Protein AF-A0A1H3K681-F1 (afdb_monomer_lite)

Foldseek 3Di:
DDPQFPDWDWDADPNDIDIDGFRQVDKWKKKAFQAPVLQVCVVVVVQPPDPPPPCVVGIDMDMDGPVVVVVCCVQAPVVLCVPVVWDLDPPDKTKQADPSLVVSLVRLVVSLVPDPPPSSNVVSVSVSVSSVSCVVRRHIIMTGD

pLDDT: mean 85.85, std 14.77, range [38.88, 98.56]

Organism: NCBI:txid1122142

Secondary structure (DSSP, 8-state):
------EEEEEEETTEEEEEEE-TT-EEEEEEESSHHHHHHHHTTGGGS-S---TTTTEEEEEEEHHHHHHHIIIIIHHHHHHHT----TTS-EEEETHHHHHHHHHHHHHHHT---HHHHHHHHHHHHHHHHHHHHT-EEEEE-

Radius of gyration: 16.34 Å; chains: 1; bounding box: 44×41×36 Å

Structure (mmCIF, N/CA/C/O backbone):
data_AF-A0A1H3K681-F1
#
_entry.id   AF-A0A1H3K681-F1
#
loop_
_atom_site.group_PDB
_atom_site.id
_atom_site.type_symbol
_atom_site.label_atom_id
_atom_site.label_alt_id
_atom_site.label_comp_id
_atom_site.label_asym_id
_atom_site.label_entity_id
_atom_site.label_seq_id
_atom_site.pdbx_PDB_ins_code
_atom_site.Cartn_x
_atom_site.Cartn_y
_atom_site.Cartn_z
_atom_site.occupancy
_atom_site.B_iso_or_equiv
_atom_site.auth_seq_id
_atom_site.auth_comp_id
_atom_site.auth_asym_id
_atom_site.auth_atom_id
_atom_site.pdbx_PDB_model_num
ATOM 1 N N . MET A 1 1 ? -17.227 -30.744 5.832 1.00 38.88 1 MET A N 1
ATOM 2 C CA . MET A 1 1 ? -17.831 -29.402 5.739 1.00 38.88 1 MET A CA 1
ATOM 3 C C . MET A 1 1 ? -17.885 -28.853 7.149 1.00 38.88 1 MET A C 1
ATOM 5 O O . MET A 1 1 ? -18.835 -29.135 7.861 1.00 38.88 1 MET A O 1
ATOM 9 N N . GLY A 1 2 ? -16.791 -28.245 7.599 1.00 40.75 2 GLY A N 1
ATOM 10 C CA . GLY A 1 2 ? -16.761 -27.461 8.832 1.00 40.75 2 GLY A CA 1
ATOM 11 C C . GLY A 1 2 ? -16.651 -26.007 8.406 1.00 40.75 2 GLY A C 1
ATOM 12 O O . GLY A 1 2 ? -15.909 -25.734 7.467 1.00 40.75 2 GLY A O 1
ATOM 13 N N . ASP A 1 3 ? -17.439 -25.128 9.009 1.00 45.88 3 ASP A N 1
ATOM 14 C CA . ASP A 1 3 ? -17.478 -23.709 8.664 1.00 45.88 3 ASP A CA 1
ATOM 15 C C . ASP A 1 3 ? -16.103 -23.068 8.930 1.00 45.88 3 ASP A C 1
ATOM 17 O O . ASP A 1 3 ? -15.699 -22.879 10.078 1.00 45.88 3 ASP A O 1
ATOM 21 N N . PHE A 1 4 ? -15.366 -22.791 7.850 1.00 48.41 4 PHE A N 1
ATOM 22 C CA . PHE A 1 4 ? -14.015 -22.220 7.828 1.00 48.41 4 PHE A CA 1
ATOM 23 C C . PHE A 1 4 ? -14.083 -20.684 7.887 1.00 48.41 4 PHE A C 1
ATOM 25 O O . PHE A 1 4 ? -13.715 -19.989 6.953 1.00 48.41 4 PHE A O 1
ATOM 32 N N . PHE A 1 5 ? -14.591 -20.134 8.989 1.00 50.62 5 PHE A N 1
ATOM 33 C CA . PHE A 1 5 ? -14.500 -18.695 9.256 1.00 50.62 5 PHE A CA 1
ATOM 34 C C . PHE A 1 5 ? -13.722 -18.490 10.552 1.00 50.62 5 PHE A C 1
ATOM 36 O O . PHE A 1 5 ? -14.222 -18.771 11.642 1.00 50.62 5 PHE A O 1
ATOM 43 N N . GLN A 1 6 ? -12.468 -18.052 10.428 1.00 58.72 6 GLN A N 1
ATOM 44 C CA . GLN A 1 6 ? -11.538 -17.922 11.558 1.00 58.72 6 GLN A CA 1
ATOM 45 C C . GLN A 1 6 ? -11.530 -16.507 12.175 1.00 58.72 6 GLN A C 1
ATOM 47 O O . GLN A 1 6 ? -10.909 -16.299 13.217 1.00 58.72 6 GLN A O 1
ATOM 52 N N . GLY A 1 7 ? -12.260 -15.547 11.594 1.00 60.25 7 GLY A N 1
ATOM 53 C CA . GLY A 1 7 ? -12.406 -14.185 12.113 1.00 60.25 7 GLY A CA 1
ATOM 54 C C . GLY A 1 7 ? -13.832 -13.651 11.977 1.00 60.25 7 GLY A C 1
ATOM 55 O O . GLY A 1 7 ? -14.580 -14.055 11.084 1.00 60.25 7 GLY A O 1
ATOM 56 N N . LYS A 1 8 ? -14.223 -12.736 12.872 1.00 67.75 8 LYS A N 1
ATOM 57 C CA . LYS A 1 8 ? -15.485 -11.992 12.771 1.00 67.75 8 LYS A CA 1
ATOM 58 C C . LYS A 1 8 ? -15.270 -10.511 13.061 1.00 67.75 8 LYS A C 1
ATOM 60 O O . LYS A 1 8 ? -14.638 -10.173 14.059 1.00 67.75 8 LYS A O 1
ATOM 65 N N . ASP A 1 9 ? -15.846 -9.658 12.223 1.00 68.56 9 ASP A N 1
ATOM 66 C CA . ASP A 1 9 ? -16.002 -8.229 12.493 1.00 68.56 9 ASP A CA 1
ATOM 67 C C . ASP A 1 9 ? -17.472 -7.934 12.808 1.00 68.56 9 ASP A C 1
ATOM 69 O O . ASP A 1 9 ? -18.389 -8.489 12.193 1.00 68.56 9 ASP A O 1
ATOM 73 N N . GLU A 1 10 ? -17.710 -7.090 13.805 1.00 76.88 10 GLU A N 1
ATOM 74 C CA . GLU A 1 10 ? -19.054 -6.761 14.264 1.00 76.88 10 GLU A CA 1
ATOM 75 C C . GLU A 1 10 ? -19.273 -5.255 14.269 1.00 76.88 10 GLU A C 1
ATOM 77 O O . GLU A 1 10 ? -18.568 -4.498 14.937 1.00 76.88 10 GLU A O 1
ATOM 82 N N . ARG A 1 11 ? -20.335 -4.822 13.590 1.00 70.06 11 ARG A N 1
ATOM 83 C CA . ARG A 1 11 ? -20.751 -3.421 13.560 1.00 70.06 11 ARG A CA 1
ATOM 84 C C . ARG A 1 11 ? -22.201 -3.288 13.992 1.00 70.06 11 ARG A C 1
ATOM 86 O O . ARG A 1 11 ? -23.056 -4.064 13.574 1.00 70.06 11 ARG A O 1
ATOM 93 N N . ILE A 1 12 ? -22.492 -2.278 14.806 1.00 76.06 12 ILE A N 1
ATOM 94 C CA . ILE A 1 12 ? -23.864 -1.916 15.173 1.00 76.06 12 ILE A CA 1
ATOM 95 C C . ILE A 1 12 ? -24.248 -0.656 14.398 1.00 76.06 12 ILE A C 1
ATOM 97 O O . ILE A 1 12 ? -23.577 0.368 14.514 1.00 76.06 12 ILE A O 1
ATOM 101 N N . VAL A 1 13 ? -25.321 -0.734 13.610 1.00 69.69 13 VAL A N 1
ATOM 102 C CA . VAL A 1 13 ? -25.907 0.402 12.880 1.00 69.69 13 VAL A CA 1
ATOM 103 C C . VAL A 1 13 ? -27.392 0.452 13.221 1.00 69.69 13 VAL A C 1
ATOM 105 O O . VAL A 1 13 ? -28.095 -0.539 13.039 1.00 69.69 13 VAL A O 1
ATOM 108 N N . ASP A 1 14 ? -27.848 1.571 13.788 1.00 78.62 14 ASP A N 1
ATOM 109 C CA . ASP A 1 14 ? -29.240 1.795 14.215 1.00 78.62 14 ASP A CA 1
ATOM 110 C C . ASP A 1 14 ? -29.821 0.666 15.088 1.00 78.62 14 ASP A C 1
ATOM 112 O O . ASP A 1 14 ? -30.960 0.231 14.931 1.00 78.62 14 ASP A O 1
ATOM 116 N N . GLY A 1 15 ? -29.004 0.142 16.008 1.00 75.88 15 GLY A N 1
ATOM 117 C CA . GLY A 1 15 ? -29.383 -0.955 16.907 1.00 75.88 15 GLY A CA 1
ATOM 118 C C . GLY A 1 15 ? -29.390 -2.346 16.261 1.00 75.88 15 GLY A C 1
ATOM 119 O O . GLY A 1 15 ? -29.583 -3.338 16.961 1.00 75.88 15 GLY A O 1
ATOM 120 N N . THR A 1 16 ? -29.121 -2.443 14.957 1.00 70.25 16 THR A N 1
ATOM 121 C CA . THR A 1 16 ? -28.965 -3.715 14.243 1.00 70.25 16 THR A CA 1
ATOM 122 C C . THR A 1 16 ? -27.502 -4.151 14.277 1.00 70.25 16 THR A C 1
ATOM 124 O O . THR A 1 16 ? -26.613 -3.382 13.910 1.00 70.25 16 THR A O 1
ATOM 127 N N . ARG A 1 17 ? -27.243 -5.386 14.728 1.00 78.31 17 ARG A N 1
ATOM 128 C CA . ARG A 1 17 ? -25.902 -5.992 14.743 1.00 78.31 17 ARG A CA 1
ATOM 129 C C . ARG A 1 17 ? -25.645 -6.678 13.406 1.00 78.31 17 ARG A C 1
ATOM 131 O O . ARG A 1 17 ? -26.354 -7.612 13.045 1.00 78.31 17 ARG A O 1
ATOM 138 N N . TYR A 1 18 ? -24.617 -6.223 12.711 1.00 71.81 18 TYR A N 1
ATOM 139 C CA . TYR A 1 18 ? -24.089 -6.839 11.506 1.00 71.81 18 TYR A CA 1
ATOM 140 C C . TYR A 1 18 ? -22.822 -7.597 11.880 1.00 71.81 18 TYR A C 1
ATOM 142 O O . TYR A 1 18 ? -21.937 -7.042 12.533 1.00 71.81 18 TYR A O 1
ATOM 150 N N . THR A 1 19 ? -22.748 -8.861 11.480 1.00 74.06 19 THR A N 1
ATOM 151 C CA . THR A 1 19 ? -21.560 -9.697 11.648 1.00 74.06 19 THR A CA 1
ATOM 152 C C . THR A 1 19 ? -21.039 -10.050 10.267 1.00 74.06 19 THR A C 1
ATOM 154 O O . THR A 1 19 ? -21.767 -10.640 9.469 1.00 74.06 19 THR A O 1
ATOM 157 N N . ARG A 1 20 ? -19.794 -9.668 9.987 1.00 70.62 20 ARG A N 1
ATOM 158 C CA . ARG A 1 20 ? -19.052 -10.104 8.806 1.00 70.62 20 ARG A CA 1
ATOM 159 C C . ARG A 1 20 ? -18.127 -11.238 9.227 1.00 70.62 20 ARG A C 1
ATOM 161 O O . ARG A 1 20 ? -17.398 -11.104 10.208 1.00 70.62 20 ARG A O 1
ATOM 168 N N . TYR A 1 21 ? -18.185 -12.343 8.499 1.00 73.88 21 TYR A N 1
ATOM 169 C CA . TYR A 1 21 ? -17.262 -13.459 8.662 1.00 73.88 21 TYR A CA 1
ATOM 170 C C . TYR A 1 21 ? -16.092 -13.269 7.700 1.00 73.88 21 TYR A C 1
ATOM 172 O O . TYR A 1 21 ? -16.329 -12.954 6.538 1.00 73.88 21 TYR A O 1
ATOM 180 N N . LEU A 1 22 ? -14.869 -13.412 8.208 1.00 73.56 22 LEU A N 1
ATOM 181 C CA . LEU A 1 22 ? -13.632 -13.176 7.461 1.00 73.56 22 LEU A CA 1
ATOM 182 C C . LEU A 1 22 ? -13.037 -14.508 7.003 1.00 73.56 22 LEU A C 1
ATOM 184 O O . LEU A 1 22 ? -12.958 -15.446 7.811 1.00 73.56 22 LEU A O 1
ATOM 188 N N . ASP A 1 23 ? -12.593 -14.575 5.749 1.00 74.31 23 ASP A N 1
ATOM 189 C CA . ASP A 1 23 ? -11.805 -15.696 5.242 1.00 74.31 23 ASP A CA 1
ATOM 190 C C . ASP A 1 23 ? -10.319 -15.457 5.550 1.00 74.31 23 ASP A C 1
ATOM 192 O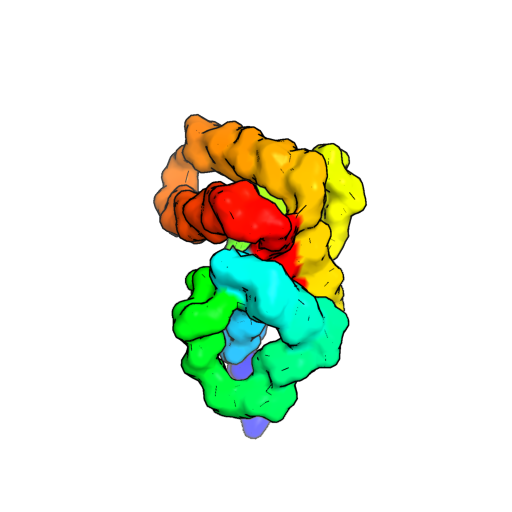 O . ASP A 1 23 ? -9.603 -14.748 4.844 1.00 74.31 23 ASP A O 1
ATOM 196 N N . LEU A 1 24 ? -9.843 -16.034 6.657 1.00 77.31 24 LEU A N 1
ATOM 197 C CA . LEU A 1 24 ? -8.432 -15.929 7.042 1.00 77.31 24 LEU A CA 1
ATOM 198 C C . LEU A 1 24 ? -7.546 -16.976 6.355 1.00 77.31 24 LEU A C 1
ATOM 200 O O . LEU A 1 24 ? -6.348 -17.000 6.616 1.00 77.31 24 LEU A O 1
ATOM 204 N N . ASP A 1 25 ? -8.089 -17.832 5.488 1.00 78.06 25 ASP A N 1
ATOM 205 C CA . ASP A 1 25 ? -7.261 -18.724 4.673 1.00 78.06 25 ASP A CA 1
ATOM 206 C C . ASP A 1 25 ? -6.795 -18.017 3.386 1.00 78.06 25 ASP A C 1
ATOM 208 O O . ASP A 1 25 ? -5.785 -18.412 2.792 1.00 78.06 25 ASP A O 1
ATOM 212 N N . LYS A 1 26 ? -7.472 -16.927 2.987 1.00 76.38 26 LYS A N 1
ATOM 213 C CA . LYS A 1 26 ? -7.066 -16.085 1.858 1.00 76.38 26 LYS A CA 1
ATOM 214 C C . LYS A 1 26 ? -5.898 -15.166 2.245 1.00 76.38 26 LYS A C 1
ATOM 216 O O . LYS A 1 26 ? -5.889 -14.527 3.302 1.00 76.38 26 LYS A O 1
ATOM 221 N N . TRP A 1 27 ? -4.894 -15.121 1.371 1.00 82.81 27 TRP A N 1
ATOM 222 C CA . TRP A 1 27 ? -3.738 -14.234 1.474 1.00 82.81 27 TRP A CA 1
ATOM 223 C C . TRP A 1 27 ? -3.800 -13.166 0.395 1.00 82.81 27 TRP A C 1
ATOM 225 O O . TRP A 1 27 ? -4.026 -13.464 -0.773 1.00 82.81 27 TRP A O 1
ATOM 235 N N . TYR A 1 28 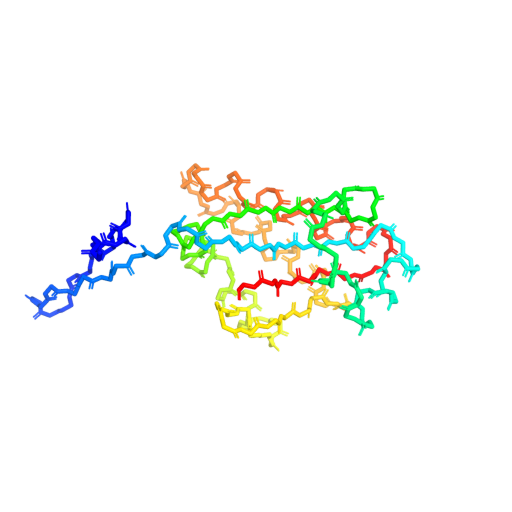? -3.519 -11.946 0.816 1.00 86.75 28 TYR A N 1
ATOM 236 C CA . TYR A 1 28 ? -3.439 -10.745 0.007 1.00 86.75 28 TYR A CA 1
ATOM 237 C C . TYR A 1 28 ? -1.991 -10.315 -0.131 1.00 86.75 28 TYR A C 1
ATOM 239 O O . TYR A 1 28 ? -1.216 -10.431 0.822 1.00 86.75 28 TYR A O 1
ATOM 247 N N . GLY A 1 29 ? -1.621 -9.855 -1.322 1.00 89.31 29 GLY A N 1
ATOM 248 C CA . GLY A 1 29 ? -0.256 -9.517 -1.688 1.00 89.31 29 GLY A CA 1
ATOM 249 C C . GLY A 1 29 ? -0.152 -8.104 -2.238 1.00 89.31 29 GLY A C 1
ATOM 250 O O . GLY A 1 29 ? -0.951 -7.674 -3.062 1.00 89.31 29 GLY A O 1
ATOM 251 N N . ILE A 1 30 ? 0.877 -7.386 -1.808 1.00 93.25 30 ILE A N 1
ATOM 252 C CA . ILE A 1 30 ? 1.327 -6.168 -2.480 1.00 93.25 30 ILE A CA 1
ATOM 253 C C . ILE A 1 30 ? 2.762 -6.409 -2.906 1.00 93.25 30 ILE A C 1
ATOM 255 O O . ILE A 1 30 ? 3.581 -6.829 -2.085 1.00 93.25 30 ILE A O 1
ATOM 259 N N . VAL A 1 31 ? 3.064 -6.153 -4.174 1.00 92.62 31 VAL A N 1
ATOM 260 C CA . VAL A 1 31 ? 4.364 -6.447 -4.781 1.00 92.62 31 VAL A CA 1
ATOM 261 C C . VAL A 1 31 ? 4.930 -5.225 -5.494 1.00 92.62 31 VAL A C 1
ATOM 263 O O . VAL A 1 31 ? 4.203 -4.368 -5.994 1.00 92.62 31 VAL A O 1
ATOM 266 N N . VAL A 1 32 ? 6.255 -5.153 -5.535 1.00 95.38 32 VAL A N 1
ATOM 267 C CA . VAL A 1 32 ? 7.021 -4.121 -6.229 1.00 95.38 32 VAL A CA 1
ATOM 268 C C . VAL A 1 32 ? 8.130 -4.799 -7.024 1.00 95.38 32 VAL A C 1
ATOM 270 O O . VAL A 1 32 ? 8.989 -5.450 -6.417 1.00 95.38 32 VAL A O 1
ATOM 273 N N . PRO A 1 33 ? 8.151 -4.650 -8.357 1.00 94.38 33 PRO A N 1
ATOM 274 C CA . PRO A 1 33 ? 9.232 -5.158 -9.187 1.00 94.38 33 PRO A CA 1
ATOM 275 C C . PRO A 1 33 ? 10.554 -4.482 -8.838 1.00 94.38 33 PRO A C 1
ATOM 277 O O . PRO A 1 33 ? 10.602 -3.258 -8.684 1.00 94.38 33 PRO A O 1
ATOM 280 N N . LYS A 1 34 ? 11.631 -5.266 -8.735 1.00 94.88 34 LYS A N 1
ATOM 281 C CA . LYS A 1 34 ? 12.966 -4.732 -8.423 1.00 94.88 34 LYS A CA 1
ATOM 282 C C . LYS A 1 34 ? 13.644 -4.022 -9.586 1.00 94.88 34 LYS A C 1
ATOM 284 O O . LYS A 1 34 ? 14.575 -3.253 -9.358 1.00 94.88 34 LYS A O 1
ATOM 289 N N . ASP A 1 35 ? 13.198 -4.285 -10.806 1.00 92.94 35 ASP A N 1
ATOM 290 C CA . ASP A 1 35 ? 13.711 -3.676 -12.023 1.00 92.94 35 ASP A CA 1
ATOM 291 C C . ASP A 1 35 ? 12.656 -3.687 -13.144 1.00 92.94 35 ASP A C 1
ATOM 293 O O . ASP A 1 35 ? 11.536 -4.178 -12.982 1.00 92.94 35 ASP A O 1
ATOM 297 N N . GLU A 1 36 ? 13.023 -3.112 -14.289 1.00 91.19 36 GLU A N 1
ATOM 298 C CA . GLU A 1 36 ? 12.166 -3.006 -15.472 1.00 91.19 36 GLU A CA 1
ATOM 299 C C . GLU A 1 36 ? 11.823 -4.374 -16.087 1.00 91.19 36 GLU A C 1
ATOM 301 O O . GLU A 1 36 ? 10.732 -4.543 -16.628 1.00 91.19 36 GLU A O 1
ATOM 306 N N . ASN A 1 37 ? 12.702 -5.379 -15.978 1.00 90.12 37 ASN A N 1
ATOM 307 C CA . ASN A 1 37 ? 12.403 -6.719 -16.492 1.00 90.12 37 ASN A CA 1
ATOM 308 C C . ASN A 1 37 ? 11.312 -7.378 -15.646 1.00 90.12 37 ASN A C 1
ATOM 310 O O . ASN A 1 37 ? 10.320 -7.851 -16.195 1.00 90.12 37 ASN A O 1
ATOM 314 N N . ALA A 1 38 ? 11.455 -7.326 -14.321 1.00 89.69 38 ALA A N 1
ATOM 315 C CA . ALA A 1 38 ? 10.457 -7.810 -13.375 1.00 89.69 38 ALA A CA 1
ATOM 316 C C . ALA A 1 38 ? 9.101 -7.104 -13.553 1.00 89.69 38 ALA A C 1
ATOM 318 O O . ALA A 1 38 ? 8.050 -7.728 -13.397 1.00 89.69 38 ALA A O 1
ATOM 319 N N . TYR A 1 39 ? 9.115 -5.806 -13.879 1.00 90.50 39 TYR A N 1
ATOM 320 C CA . TYR A 1 39 ? 7.904 -5.038 -14.173 1.00 90.50 39 TYR A CA 1
ATOM 321 C C . TYR A 1 39 ? 7.210 -5.558 -15.432 1.00 90.50 39 TYR A C 1
ATOM 323 O O . TYR A 1 39 ? 6.025 -5.878 -15.393 1.00 90.50 39 TYR A O 1
ATOM 331 N N . ASN A 1 40 ? 7.961 -5.724 -16.523 1.00 87.62 40 ASN A N 1
ATOM 332 C CA . ASN A 1 40 ? 7.423 -6.249 -17.776 1.00 87.62 40 ASN A CA 1
ATOM 333 C C . ASN A 1 40 ? 6.863 -7.673 -17.611 1.00 87.62 40 ASN A C 1
ATOM 335 O O . ASN A 1 40 ? 5.804 -7.980 -18.151 1.00 87.62 40 ASN A O 1
ATOM 339 N N . GLU A 1 41 ? 7.529 -8.529 -16.831 1.00 84.31 41 GLU A N 1
ATOM 340 C CA . GLU A 1 41 ? 7.027 -9.871 -16.504 1.00 84.31 41 GLU A CA 1
ATOM 341 C C . GLU A 1 41 ? 5.721 -9.836 -15.700 1.00 84.31 41 GLU A C 1
ATOM 343 O O . GLU A 1 41 ? 4.831 -10.657 -15.937 1.00 84.31 41 GLU A O 1
ATOM 348 N N . MET A 1 42 ? 5.585 -8.867 -14.788 1.00 84.75 42 MET A N 1
ATOM 349 C CA . MET A 1 42 ? 4.373 -8.662 -13.995 1.00 84.75 42 MET A CA 1
ATOM 350 C C . MET A 1 42 ? 3.192 -8.230 -14.865 1.00 84.75 42 MET A C 1
ATOM 352 O O . MET A 1 42 ? 2.107 -8.790 -14.733 1.00 84.75 42 MET A O 1
ATOM 356 N N . CYS A 1 43 ? 3.412 -7.303 -15.799 1.00 81.94 43 CYS A N 1
ATOM 357 C CA . CYS A 1 43 ? 2.403 -6.862 -16.769 1.00 81.94 43 CYS A CA 1
ATOM 358 C C . CYS A 1 43 ? 1.959 -7.983 -17.727 1.00 81.94 43 CYS A C 1
ATOM 360 O O . CYS A 1 43 ? 0.833 -7.974 -18.220 1.00 81.94 43 CYS A O 1
ATOM 362 N N . ASP A 1 44 ? 2.833 -8.961 -17.974 1.00 79.88 44 ASP A N 1
ATOM 363 C CA . ASP A 1 44 ? 2.560 -10.145 -18.793 1.00 79.88 44 ASP A CA 1
ATOM 364 C C . ASP A 1 44 ? 1.836 -11.273 -18.020 1.00 79.88 44 ASP A C 1
ATOM 366 O O . ASP A 1 44 ? 1.607 -12.343 -18.587 1.00 79.88 44 ASP A O 1
ATOM 370 N N . TYR A 1 45 ? 1.488 -11.067 -16.740 1.00 67.00 45 TYR A N 1
ATOM 371 C CA . TYR A 1 45 ? 0.819 -12.033 -15.849 1.00 67.00 45 TYR A CA 1
ATOM 372 C C . TYR A 1 45 ? 1.573 -13.353 -15.603 1.00 67.00 45 TYR A C 1
ATOM 374 O O . TYR A 1 45 ? 1.031 -14.276 -14.997 1.00 67.00 45 TYR A O 1
ATOM 382 N N . LYS A 1 46 ? 2.847 -13.450 -16.001 1.00 60.69 46 LYS A N 1
ATOM 383 C CA . LYS A 1 46 ? 3.656 -14.679 -15.864 1.00 60.69 46 LYS A CA 1
ATOM 384 C C . LYS A 1 46 ? 4.048 -15.000 -14.419 1.00 60.69 46 LYS A C 1
ATOM 386 O O . LYS A 1 46 ? 4.471 -16.111 -14.134 1.00 60.69 46 LYS A O 1
ATOM 391 N N . VAL A 1 47 ? 3.891 -14.037 -13.513 1.00 58.16 47 VAL A N 1
ATOM 392 C CA . VAL A 1 47 ? 4.279 -14.130 -12.094 1.00 58.16 47 VAL A CA 1
ATOM 393 C C . VAL A 1 47 ? 3.362 -15.059 -11.293 1.00 58.16 47 VAL A C 1
ATOM 395 O O . VAL A 1 47 ? 3.759 -15.562 -10.247 1.00 58.16 47 VAL A O 1
ATOM 398 N N . TRP A 1 48 ? 2.144 -15.305 -11.782 1.00 57.47 48 TRP A N 1
ATOM 399 C CA . TRP A 1 48 ? 1.102 -16.032 -11.050 1.00 57.47 48 TRP A CA 1
ATOM 400 C C . TRP A 1 48 ? 0.947 -17.499 -11.473 1.00 57.47 48 TRP A C 1
ATOM 402 O O . TRP A 1 48 ? 0.182 -18.230 -10.847 1.00 57.47 48 TRP A O 1
ATOM 412 N N . ASP A 1 49 ? 1.653 -17.925 -12.526 1.00 52.91 49 ASP A N 1
ATOM 413 C CA . ASP A 1 49 ? 1.491 -19.254 -13.134 1.00 52.91 49 ASP A CA 1
ATOM 414 C C . ASP A 1 49 ? 2.331 -20.347 -12.445 1.00 52.91 49 ASP A C 1
ATOM 416 O O . ASP A 1 49 ? 1.985 -21.530 -12.501 1.00 52.91 49 ASP A O 1
ATOM 420 N N . ASP A 1 50 ? 3.391 -19.972 -11.725 1.00 45.53 50 ASP A N 1
ATOM 421 C CA . ASP A 1 50 ? 4.228 -20.923 -11.002 1.00 45.53 50 ASP A CA 1
ATOM 422 C C . ASP A 1 50 ? 3.837 -20.953 -9.519 1.00 45.53 50 ASP A C 1
ATOM 424 O O . ASP A 1 50 ? 3.994 -19.991 -8.773 1.00 45.53 50 ASP A O 1
ATOM 428 N N . ASN A 1 51 ? 3.358 -22.111 -9.054 1.00 46.97 51 ASN A N 1
ATOM 429 C CA . ASN A 1 51 ? 3.029 -22.404 -7.649 1.00 46.97 51 ASN A CA 1
ATOM 430 C C . ASN A 1 51 ? 4.240 -22.314 -6.682 1.00 46.97 51 ASN A C 1
ATOM 432 O O . ASN A 1 51 ? 4.169 -22.770 -5.538 1.00 46.97 51 ASN A O 1
ATOM 436 N N . GLU A 1 52 ? 5.356 -21.737 -7.120 1.00 51.62 52 GLU A N 1
ATOM 437 C CA . GLU A 1 52 ? 6.573 -21.513 -6.356 1.00 51.62 52 GLU A CA 1
ATOM 438 C C . GLU A 1 52 ? 6.633 -20.037 -5.944 1.00 51.62 52 GLU A C 1
ATOM 440 O O . GLU A 1 52 ? 7.157 -19.177 -6.640 1.00 51.62 52 GLU A O 1
ATOM 445 N N . TRP A 1 53 ? 6.083 -19.734 -4.766 1.00 51.31 53 TRP A N 1
ATOM 446 C CA . TRP A 1 53 ? 6.039 -18.400 -4.147 1.00 51.31 53 TRP A CA 1
ATOM 447 C C . TRP A 1 53 ? 7.422 -17.827 -3.754 1.00 51.31 53 TRP A C 1
ATOM 449 O O . TRP A 1 53 ? 7.508 -16.997 -2.843 1.00 51.31 53 TRP A O 1
ATOM 459 N N . ASP A 1 54 ? 8.518 -18.237 -4.398 1.00 61.59 54 ASP A N 1
ATOM 460 C CA . ASP A 1 54 ? 9.837 -17.627 -4.190 1.00 61.59 54 ASP A CA 1
ATOM 461 C C . ASP A 1 54 ? 10.066 -16.442 -5.134 1.00 61.59 54 ASP A C 1
ATOM 463 O O . ASP A 1 54 ? 11.064 -16.306 -5.833 1.00 61.59 54 ASP A O 1
ATOM 467 N N . ILE A 1 55 ? 9.101 -15.528 -5.118 1.00 72.94 55 ILE A N 1
ATOM 468 C CA . ILE A 1 55 ? 9.124 -14.280 -5.882 1.00 72.94 55 ILE A CA 1
ATOM 469 C C . ILE A 1 55 ? 10.076 -13.243 -5.263 1.00 72.94 55 ILE A C 1
ATOM 471 O O . ILE A 1 55 ? 10.186 -12.124 -5.753 1.00 72.94 55 ILE A O 1
ATOM 475 N N . ARG A 1 56 ? 10.773 -13.584 -4.170 1.00 77.62 56 ARG A N 1
ATOM 476 C CA . ARG A 1 56 ? 11.565 -12.642 -3.361 1.00 77.62 56 ARG A CA 1
ATOM 477 C C . ARG A 1 56 ? 12.798 -12.127 -4.066 1.00 77.62 56 ARG A C 1
ATOM 479 O O . ARG A 1 56 ? 13.274 -11.045 -3.726 1.00 77.62 56 ARG A O 1
ATOM 486 N N . ASP A 1 57 ? 13.343 -12.904 -4.992 1.00 82.94 57 ASP A N 1
ATOM 487 C CA . ASP A 1 57 ? 14.503 -12.494 -5.774 1.00 82.94 57 ASP A CA 1
ATOM 488 C C . ASP A 1 57 ? 14.119 -11.434 -6.807 1.00 82.94 57 ASP A C 1
ATOM 490 O O . ASP A 1 57 ? 14.900 -10.507 -7.024 1.00 82.94 57 ASP A O 1
ATOM 494 N N . ILE A 1 58 ? 12.883 -11.485 -7.308 1.00 87.00 58 ILE A N 1
ATOM 495 C CA . ILE A 1 58 ? 12.367 -10.649 -8.399 1.00 87.00 58 ILE A CA 1
ATOM 496 C C . ILE A 1 58 ? 11.565 -9.443 -7.866 1.00 87.00 58 ILE A C 1
ATOM 498 O O . ILE A 1 58 ? 11.635 -8.346 -8.422 1.00 87.00 58 ILE A O 1
ATOM 502 N N . TYR A 1 59 ? 10.874 -9.608 -6.736 1.00 90.88 59 TYR A N 1
ATOM 503 C CA . TYR A 1 59 ? 9.956 -8.624 -6.162 1.00 90.88 59 TYR A CA 1
ATOM 504 C C . TYR A 1 59 ? 10.279 -8.328 -4.695 1.00 90.88 59 TYR A C 1
ATOM 506 O O . TYR A 1 59 ? 10.682 -9.201 -3.921 1.00 90.88 59 TYR A O 1
ATOM 514 N N . TRP A 1 60 ? 10.061 -7.082 -4.281 1.00 94.06 60 TRP A N 1
ATOM 515 C CA . TRP A 1 60 ? 9.758 -6.792 -2.879 1.00 94.06 60 TRP A CA 1
ATOM 516 C C . TRP A 1 60 ? 8.265 -6.981 -2.664 1.00 94.06 60 TRP A C 1
ATOM 518 O O . TRP A 1 60 ? 7.477 -6.662 -3.548 1.00 94.06 60 TRP A O 1
ATOM 528 N N . PHE A 1 61 ? 7.863 -7.500 -1.510 1.00 92.50 61 PHE A N 1
ATOM 529 C CA . PHE A 1 61 ? 6.457 -7.788 -1.271 1.00 92.50 61 PHE A CA 1
ATOM 530 C C . PHE A 1 61 ? 6.106 -7.712 0.208 1.00 92.50 61 PHE A C 1
ATOM 532 O O . PHE A 1 61 ? 6.965 -7.919 1.066 1.00 92.50 61 PHE A O 1
ATOM 539 N N . MET A 1 62 ? 4.828 -7.476 0.473 1.00 93.12 62 MET A N 1
ATOM 540 C CA . MET A 1 62 ? 4.191 -7.739 1.758 1.00 93.12 62 MET A CA 1
ATOM 541 C C . MET A 1 62 ? 2.978 -8.631 1.529 1.00 93.12 62 MET A C 1
ATOM 543 O O . MET A 1 62 ? 2.364 -8.599 0.459 1.00 93.12 62 MET A O 1
ATOM 547 N N . LYS A 1 63 ? 2.634 -9.428 2.539 1.00 90.50 63 LYS A N 1
ATOM 548 C CA . LYS A 1 63 ? 1.442 -10.270 2.507 1.00 90.50 63 LYS A CA 1
ATOM 549 C C . LYS A 1 63 ? 0.695 -10.228 3.823 1.00 90.50 63 LYS A C 1
ATOM 551 O O . LYS A 1 63 ? 1.310 -10.193 4.888 1.00 90.50 63 LYS A O 1
ATOM 556 N N . PHE A 1 64 ? -0.623 -10.267 3.748 1.00 89.62 64 PHE A N 1
ATOM 557 C CA . PHE A 1 64 ? -1.486 -10.199 4.917 1.00 89.62 64 PHE A CA 1
ATOM 558 C C . PHE A 1 64 ? -2.832 -10.878 4.648 1.00 89.62 64 PHE A C 1
ATOM 560 O O . PHE A 1 64 ? -3.135 -11.237 3.515 1.00 89.62 64 PHE A O 1
ATOM 567 N N . HIS A 1 65 ? -3.611 -11.107 5.700 1.00 89.00 65 HIS A N 1
ATOM 568 C CA . HIS A 1 65 ? -4.924 -11.748 5.615 1.00 89.00 65 HIS A CA 1
ATOM 569 C C . HIS A 1 65 ? -6.057 -10.730 5.457 1.00 89.00 65 HIS A C 1
ATOM 571 O O . HIS A 1 65 ? -5.851 -9.516 5.538 1.00 89.00 65 HIS A O 1
ATOM 577 N N . GLU A 1 66 ? -7.275 -11.234 5.264 1.00 87.62 66 GLU A N 1
ATOM 578 C CA . GLU A 1 66 ? -8.456 -10.407 5.032 1.00 87.62 66 GLU A CA 1
ATOM 579 C C . GLU A 1 66 ? -8.770 -9.410 6.154 1.00 87.62 66 GLU A C 1
ATOM 581 O O . GLU A 1 66 ? -9.159 -8.271 5.887 1.00 87.62 66 GLU A O 1
ATOM 586 N N . ASP A 1 67 ? -8.524 -9.777 7.410 1.00 86.25 67 ASP A N 1
ATOM 587 C CA . ASP A 1 67 ? -8.684 -8.872 8.551 1.00 86.25 67 ASP A CA 1
ATOM 588 C C . ASP A 1 67 ? -7.777 -7.635 8.441 1.00 86.25 67 ASP A C 1
ATOM 590 O O . ASP A 1 67 ? -8.213 -6.503 8.673 1.00 86.25 67 ASP A O 1
ATOM 594 N N . LYS A 1 68 ? -6.525 -7.840 8.022 1.00 91.69 68 LYS A N 1
ATOM 595 C CA . LYS A 1 68 ? -5.547 -6.766 7.827 1.00 91.69 68 LYS A CA 1
ATOM 596 C C . LYS A 1 68 ? -5.873 -5.904 6.616 1.00 91.69 68 LYS A C 1
ATOM 598 O O . LYS A 1 68 ? -5.610 -4.703 6.661 1.00 91.69 68 LYS A O 1
ATOM 603 N N . PHE A 1 69 ? -6.481 -6.473 5.571 1.00 91.81 69 PHE A N 1
ATOM 604 C CA . PHE A 1 69 ? -6.982 -5.672 4.455 1.00 91.81 69 PHE A CA 1
ATOM 605 C C . PHE A 1 69 ? -7.994 -4.647 4.942 1.00 91.81 69 PHE A C 1
ATOM 607 O O . PHE A 1 69 ? -7.826 -3.471 4.659 1.00 91.81 69 PHE A O 1
ATOM 614 N N . TYR A 1 70 ? -8.999 -5.050 5.723 1.00 89.44 70 TYR A N 1
ATOM 615 C CA . TYR A 1 70 ? -10.001 -4.100 6.215 1.00 89.44 70 TYR A CA 1
ATOM 616 C C . TYR A 1 70 ? -9.402 -3.021 7.120 1.00 89.44 70 TYR A C 1
ATOM 618 O O . TYR A 1 70 ? -9.857 -1.873 7.109 1.00 89.44 70 TYR A O 1
ATOM 626 N N . LEU A 1 71 ? -8.359 -3.361 7.881 1.00 92.44 71 LEU A N 1
ATOM 627 C CA . LEU A 1 71 ? -7.603 -2.376 8.646 1.00 92.44 71 LEU A CA 1
ATOM 628 C C . LEU A 1 71 ? -6.918 -1.360 7.714 1.00 92.44 71 LEU A C 1
ATOM 630 O O . LEU A 1 71 ? -7.087 -0.154 7.894 1.00 92.44 71 LEU A O 1
ATOM 634 N N . MET A 1 72 ? -6.208 -1.829 6.687 1.00 95.75 72 MET A N 1
ATOM 635 C CA . MET A 1 72 ? -5.555 -0.972 5.690 1.00 95.75 72 MET A CA 1
ATOM 636 C C . MET A 1 72 ? -6.559 -0.162 4.862 1.00 95.75 72 MET A C 1
ATOM 638 O O . MET A 1 72 ? -6.345 1.024 4.632 1.00 95.75 72 MET A O 1
ATOM 642 N N . GLU A 1 73 ? -7.689 -0.749 4.479 1.00 94.56 73 GLU A N 1
ATOM 643 C CA . GLU A 1 73 ? -8.775 -0.099 3.745 1.00 94.56 73 GLU A CA 1
ATOM 644 C C . GLU A 1 73 ? -9.328 1.087 4.539 1.00 94.56 73 GLU A C 1
ATOM 646 O O . GLU A 1 73 ? -9.399 2.216 4.045 1.00 94.56 73 GLU A O 1
ATOM 651 N N . LYS A 1 74 ? -9.666 0.852 5.810 1.00 92.75 74 LYS A N 1
ATOM 652 C CA . LYS A 1 74 ? -10.233 1.866 6.700 1.00 92.75 74 LYS A CA 1
ATOM 653 C C . LYS A 1 74 ? -9.270 3.022 6.975 1.00 92.75 74 LYS A C 1
ATOM 655 O O . LYS A 1 74 ? -9.716 4.166 7.045 1.00 92.75 74 LYS A O 1
ATOM 660 N N . TYR A 1 75 ? -7.990 2.728 7.195 1.00 96.19 75 TYR A N 1
ATOM 661 C CA . TYR A 1 75 ? -7.015 3.723 7.656 1.00 96.19 75 TYR A CA 1
ATOM 662 C C . TYR A 1 75 ? -6.148 4.320 6.539 1.00 96.19 75 TYR A C 1
ATOM 664 O O . TYR A 1 75 ? -5.532 5.361 6.764 1.00 96.19 75 TYR A O 1
ATOM 672 N N . LEU A 1 76 ? -6.092 3.708 5.352 1.00 97.56 76 LEU A N 1
ATOM 673 C CA . LEU A 1 76 ? -5.184 4.126 4.283 1.00 97.56 76 LEU A CA 1
ATOM 674 C C . LEU A 1 76 ? -5.776 4.024 2.871 1.00 97.56 76 LEU A C 1
ATOM 676 O O . LEU A 1 76 ? -5.837 5.053 2.200 1.00 97.56 76 LEU A O 1
ATOM 680 N N . PHE A 1 77 ? -6.205 2.845 2.399 1.00 96.88 77 PHE A N 1
ATOM 681 C CA . PHE A 1 77 ? -6.525 2.668 0.970 1.00 96.88 77 PHE A CA 1
ATOM 682 C C . PHE A 1 77 ? -7.672 3.562 0.497 1.00 96.88 77 PHE A C 1
ATOM 684 O O . PHE A 1 77 ? -7.526 4.207 -0.532 1.00 96.88 77 PHE A O 1
ATOM 691 N N . ASN A 1 78 ? -8.723 3.758 1.302 1.00 95.75 78 ASN A N 1
ATOM 692 C CA . ASN A 1 78 ? -9.805 4.691 0.954 1.00 95.75 78 ASN A CA 1
ATOM 693 C C . ASN A 1 78 ? -9.318 6.135 0.705 1.00 95.75 78 ASN A C 1
ATOM 695 O O . ASN A 1 78 ? -9.909 6.865 -0.089 1.00 95.75 78 ASN A O 1
ATOM 699 N N . PHE A 1 79 ? -8.254 6.574 1.390 1.00 97.06 79 PHE A N 1
ATOM 700 C CA . PHE A 1 79 ? -7.670 7.901 1.170 1.00 97.06 79 PHE A CA 1
ATOM 701 C C . PHE A 1 79 ? -6.840 7.945 -0.110 1.00 97.06 79 PHE A C 1
ATOM 703 O O . PHE A 1 79 ? -6.870 8.951 -0.817 1.00 97.06 79 PHE A O 1
ATOM 710 N N . ILE A 1 80 ? -6.116 6.863 -0.407 1.00 97.62 80 ILE A N 1
ATOM 711 C CA . ILE A 1 80 ? -5.377 6.719 -1.662 1.00 97.62 80 ILE A CA 1
ATOM 712 C C . ILE A 1 80 ? -6.356 6.708 -2.836 1.00 97.62 80 ILE A C 1
ATOM 714 O O . ILE A 1 80 ? -6.180 7.504 -3.748 1.00 97.62 80 ILE A O 1
ATOM 718 N N . ASP A 1 81 ? -7.419 5.908 -2.788 1.00 96.19 81 ASP A N 1
ATOM 719 C CA . ASP A 1 81 ? -8.437 5.834 -3.843 1.00 96.19 81 ASP A CA 1
ATOM 720 C C . ASP A 1 81 ? -9.050 7.203 -4.137 1.00 96.19 81 ASP A C 1
ATOM 722 O O . ASP A 1 81 ? -9.057 7.668 -5.280 1.00 96.19 81 ASP A O 1
ATOM 726 N N . ALA A 1 82 ? -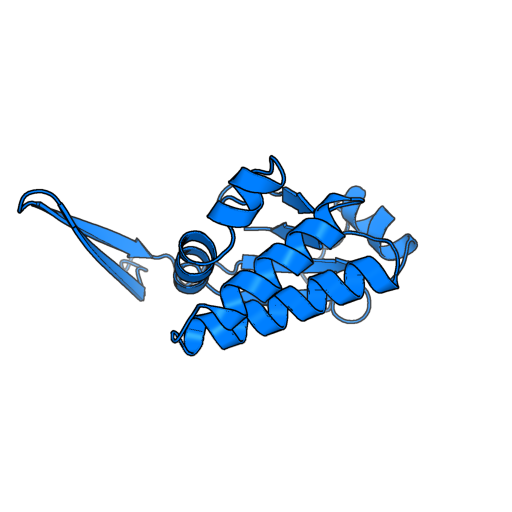9.495 7.900 -3.086 1.00 95.75 82 ALA A N 1
ATOM 727 C CA . ALA A 1 82 ? -10.128 9.207 -3.210 1.00 95.75 82 ALA A CA 1
ATOM 728 C C . ALA A 1 82 ? -9.192 10.278 -3.793 1.00 95.75 82 ALA A C 1
ATOM 730 O O . ALA A 1 82 ? -9.638 11.160 -4.529 1.00 95.75 82 ALA A O 1
ATOM 731 N N . GLU A 1 83 ? -7.904 10.240 -3.449 1.00 97.12 83 GLU A N 1
ATOM 732 C CA . GLU A 1 83 ? -6.956 11.269 -3.865 1.00 97.12 83 GLU A CA 1
ATOM 733 C C . GLU A 1 83 ? -6.216 10.925 -5.166 1.00 97.12 83 GLU A C 1
ATOM 735 O O . GLU A 1 83 ? -5.919 11.833 -5.943 1.00 97.12 83 GLU A O 1
ATOM 740 N N . CYS A 1 84 ? -5.921 9.658 -5.431 1.00 95.25 84 CYS A N 1
ATOM 741 C CA . CYS A 1 84 ? -5.196 9.189 -6.616 1.00 95.25 84 CYS A CA 1
ATOM 742 C C . CYS A 1 84 ? -6.130 8.726 -7.749 1.00 95.25 84 CYS A C 1
ATOM 744 O O . CYS A 1 84 ? -5.640 8.423 -8.836 1.00 95.25 84 CYS A O 1
ATOM 746 N N . ASN A 1 85 ? -7.452 8.712 -7.518 1.00 93.75 85 ASN A N 1
ATOM 747 C CA . ASN A 1 85 ? -8.462 8.183 -8.440 1.00 93.75 85 ASN A CA 1
ATOM 748 C C . ASN A 1 85 ? -8.150 6.731 -8.846 1.00 93.75 85 ASN A C 1
ATOM 750 O O . ASN A 1 85 ? -8.094 6.404 -10.032 1.00 93.75 85 ASN A O 1
ATOM 754 N N . LEU A 1 86 ? -7.905 5.909 -7.826 1.00 93.94 86 LEU A N 1
ATOM 755 C CA . LEU A 1 86 ? -7.652 4.469 -7.904 1.00 93.94 86 LEU A CA 1
ATOM 756 C C . LEU A 1 86 ? -8.817 3.704 -7.263 1.00 93.94 86 LEU A C 1
ATOM 758 O O . LEU A 1 86 ? -9.694 4.316 -6.644 1.00 93.94 86 LEU A O 1
ATOM 762 N N . LEU A 1 87 ? -8.827 2.384 -7.425 1.00 92.56 87 LEU A N 1
ATOM 763 C CA . LEU A 1 87 ? -9.812 1.489 -6.834 1.00 92.56 87 LEU A CA 1
ATOM 764 C C . LEU A 1 87 ? -9.132 0.266 -6.194 1.00 92.56 87 LEU A C 1
ATOM 766 O O . LEU A 1 87 ? -9.298 -0.869 -6.638 1.00 92.56 87 LEU A O 1
ATOM 770 N N . ILE A 1 88 ? -8.384 0.499 -5.114 1.00 92.50 88 ILE A N 1
ATOM 771 C CA . ILE A 1 88 ? -7.709 -0.538 -4.327 1.00 92.50 88 ILE A CA 1
ATOM 772 C C . ILE A 1 88 ? -8.761 -1.336 -3.542 1.00 92.50 88 ILE A C 1
ATOM 774 O O . ILE A 1 88 ? -9.110 -1.012 -2.406 1.00 92.50 88 ILE A O 1
ATOM 778 N N . ASN A 1 89 ? -9.273 -2.407 -4.152 1.00 87.38 89 ASN A N 1
ATOM 779 C CA . ASN A 1 89 ? -10.387 -3.184 -3.618 1.00 87.38 89 ASN A CA 1
ATOM 780 C C . ASN A 1 89 ? -10.093 -4.688 -3.559 1.00 87.38 89 ASN A C 1
ATOM 782 O O . ASN A 1 89 ? -9.354 -5.221 -4.367 1.00 87.38 89 ASN A O 1
ATOM 786 N N . MET A 1 90 ? -10.735 -5.388 -2.625 1.00 82.56 90 MET A N 1
ATOM 787 C CA . MET A 1 90 ? -10.500 -6.809 -2.328 1.00 82.56 90 MET A CA 1
ATOM 788 C C . MET A 1 90 ? -10.746 -7.800 -3.490 1.00 82.56 90 MET A C 1
ATOM 790 O O . MET A 1 90 ? -10.443 -8.983 -3.348 1.00 82.56 90 MET A O 1
ATOM 794 N N . TYR A 1 91 ? -11.365 -7.371 -4.589 1.00 76.62 91 TYR A N 1
ATOM 795 C CA . TYR A 1 91 ? -11.811 -8.251 -5.673 1.00 76.62 91 TYR A CA 1
ATOM 796 C C . TYR A 1 91 ? -11.161 -7.944 -7.021 1.00 76.62 91 TYR A C 1
ATOM 798 O O . TYR A 1 91 ? -11.421 -8.663 -7.987 1.00 76.62 91 TYR A O 1
ATOM 806 N N . GLU A 1 92 ? -10.356 -6.890 -7.101 1.00 82.88 92 GLU A N 1
ATOM 807 C CA . GLU A 1 92 ? -9.723 -6.443 -8.332 1.00 82.88 92 GLU A CA 1
ATOM 808 C C . GLU A 1 92 ? -8.259 -6.101 -8.072 1.00 82.88 92 GLU A C 1
ATOM 810 O O . GLU A 1 92 ? -7.866 -5.667 -6.988 1.00 82.88 92 GLU A O 1
ATOM 815 N N . GLU A 1 93 ? -7.446 -6.313 -9.098 1.00 88.19 93 GLU A N 1
ATOM 816 C CA . GLU A 1 93 ? -6.055 -5.891 -9.091 1.00 88.19 93 GLU A CA 1
ATOM 817 C C . GLU A 1 93 ? -5.974 -4.391 -9.367 1.00 88.19 93 GLU A C 1
ATOM 819 O O . GLU A 1 93 ? -6.699 -3.870 -10.217 1.00 88.19 93 GLU A O 1
ATOM 824 N N . GLU A 1 94 ? -5.059 -3.704 -8.691 1.00 93.00 94 GLU A N 1
ATOM 825 C CA . GLU A 1 94 ? -4.846 -2.271 -8.892 1.00 93.00 94 GLU A CA 1
ATOM 826 C C . GLU A 1 94 ? -3.355 -1.931 -8.921 1.00 93.00 94 GLU A C 1
ATOM 828 O O . GLU A 1 94 ? -2.538 -2.547 -8.229 1.00 93.00 94 GLU A O 1
ATOM 833 N N . TRP A 1 95 ? -3.002 -0.926 -9.721 1.00 94.00 95 TRP A N 1
ATOM 834 C CA . TRP A 1 95 ? -1.626 -0.538 -10.005 1.00 94.00 95 TRP A CA 1
ATOM 835 C C . TRP A 1 95 ? -1.398 0.920 -9.615 1.00 94.00 95 TRP A C 1
ATOM 837 O O . TRP A 1 95 ? -2.043 1.842 -10.113 1.00 94.00 95 TRP A O 1
ATOM 847 N N . ILE A 1 96 ? -0.429 1.156 -8.732 1.00 96.44 96 ILE A N 1
ATOM 848 C CA . ILE A 1 96 ? -0.012 2.505 -8.343 1.00 96.44 96 ILE A CA 1
ATOM 849 C C . ILE A 1 96 ? 1.262 2.854 -9.110 1.00 96.44 96 ILE A C 1
ATOM 851 O O . ILE A 1 96 ? 2.323 2.282 -8.856 1.00 96.44 96 ILE A O 1
ATOM 855 N N . GLU A 1 97 ? 1.164 3.812 -10.032 1.00 95.06 97 GLU A N 1
ATOM 856 C CA . GLU A 1 97 ? 2.233 4.139 -10.984 1.00 95.06 97 GLU A CA 1
ATOM 857 C C . GLU A 1 97 ? 2.445 5.646 -11.162 1.00 95.06 97 GLU A C 1
ATOM 859 O O . GLU A 1 97 ? 1.583 6.471 -10.846 1.00 95.06 97 GLU A O 1
ATOM 864 N N . GLY A 1 98 ? 3.611 6.016 -11.699 1.00 93.56 98 GLY A N 1
ATOM 865 C CA . GLY A 1 98 ? 3.908 7.387 -12.113 1.00 93.56 98 GLY A CA 1
ATOM 866 C C . GLY A 1 98 ? 3.726 8.412 -10.989 1.00 93.56 98 GLY A C 1
ATOM 867 O O . GLY A 1 98 ? 4.252 8.253 -9.885 1.00 93.56 98 GLY A O 1
ATOM 868 N N . ASP A 1 99 ? 2.970 9.478 -11.260 1.00 95.38 99 ASP A N 1
ATOM 869 C CA . ASP A 1 99 ? 2.731 10.553 -10.288 1.00 95.38 99 ASP A CA 1
ATOM 870 C C . ASP A 1 99 ? 1.932 10.084 -9.058 1.00 95.38 99 ASP A C 1
ATOM 872 O O . ASP A 1 99 ? 2.096 10.645 -7.967 1.00 95.38 99 ASP A O 1
ATOM 876 N N . ASN A 1 100 ? 1.141 9.011 -9.188 1.00 97.75 100 ASN A N 1
ATOM 877 C CA . ASN A 1 100 ? 0.394 8.447 -8.067 1.00 97.75 100 ASN A CA 1
ATOM 878 C C . ASN A 1 100 ? 1.317 7.821 -7.017 1.00 97.75 100 ASN A C 1
ATOM 880 O O . ASN A 1 100 ? 0.959 7.823 -5.846 1.00 97.75 100 ASN A O 1
ATOM 884 N N . LEU A 1 101 ? 2.528 7.366 -7.365 1.00 98.06 101 LEU A N 1
ATOM 885 C CA . LEU A 1 101 ? 3.473 6.831 -6.374 1.00 98.06 101 LEU A CA 1
ATOM 886 C C . LEU A 1 101 ? 3.885 7.884 -5.340 1.00 98.06 101 LEU A C 1
ATOM 888 O O . LEU A 1 101 ? 3.868 7.625 -4.136 1.00 98.06 101 LEU A O 1
ATOM 892 N N . LYS A 1 102 ? 4.222 9.095 -5.798 1.00 97.69 102 LYS A N 1
ATOM 893 C CA . LYS A 1 102 ? 4.607 10.198 -4.903 1.00 97.69 102 LYS A CA 1
ATOM 894 C C . LYS A 1 102 ? 3.434 10.625 -4.031 1.00 97.69 102 LYS A C 1
ATOM 896 O O . LYS A 1 102 ? 3.600 10.804 -2.828 1.00 97.69 102 LYS A O 1
ATOM 901 N N . LYS A 1 103 ? 2.244 10.725 -4.625 1.00 98.00 103 LYS A N 1
ATOM 902 C CA . LYS A 1 103 ? 1.030 11.094 -3.898 1.00 98.00 103 LYS A CA 1
ATOM 903 C C . LYS A 1 103 ? 0.647 10.046 -2.850 1.00 98.00 103 LYS A C 1
ATOM 905 O O . LYS A 1 103 ? 0.375 10.386 -1.703 1.00 98.00 103 LYS A O 1
ATOM 910 N N . THR A 1 104 ? 0.717 8.769 -3.211 1.00 98.44 104 THR A N 1
ATOM 911 C CA . THR A 1 104 ? 0.515 7.643 -2.295 1.00 98.44 104 THR A CA 1
ATOM 912 C C . THR A 1 104 ? 1.509 7.674 -1.138 1.00 98.44 104 THR A C 1
ATOM 914 O O . THR A 1 104 ? 1.110 7.458 0.008 1.00 98.44 104 THR A O 1
ATOM 917 N N . LEU A 1 105 ? 2.783 7.992 -1.390 1.00 98.50 105 LEU A N 1
ATOM 918 C CA . LEU A 1 105 ? 3.781 8.138 -0.330 1.00 98.50 105 LEU A CA 1
ATOM 919 C C . LEU A 1 105 ? 3.412 9.263 0.650 1.00 98.50 105 LEU A C 1
ATOM 921 O O . LEU A 1 105 ? 3.423 9.039 1.859 1.00 98.50 105 LEU A O 1
ATOM 925 N N . GLU A 1 106 ? 3.032 10.438 0.142 1.00 98.38 106 GLU A N 1
ATOM 926 C CA . GLU A 1 106 ? 2.607 11.583 0.962 1.00 98.38 106 GLU A CA 1
ATOM 927 C C . GLU A 1 106 ? 1.379 11.257 1.824 1.00 98.38 106 GLU A C 1
ATOM 929 O O . GLU A 1 106 ? 1.344 11.574 3.017 1.00 98.38 106 GLU A O 1
ATOM 934 N N . ILE A 1 107 ? 0.380 10.584 1.243 1.00 98.44 107 ILE A N 1
ATOM 935 C CA . ILE A 1 107 ? -0.819 10.134 1.961 1.00 98.44 107 ILE A CA 1
ATOM 936 C C . ILE A 1 107 ? -0.431 9.128 3.044 1.00 98.44 107 ILE A C 1
ATOM 938 O O . ILE A 1 107 ? -0.856 9.272 4.189 1.00 98.44 107 ILE A O 1
ATOM 942 N N . THR A 1 108 ? 0.412 8.150 2.712 1.00 98.50 108 THR A N 1
ATOM 943 C CA . THR A 1 108 ? 0.867 7.124 3.659 1.00 98.50 108 THR A CA 1
ATOM 944 C C . THR A 1 108 ? 1.605 7.751 4.839 1.00 98.50 108 THR A C 1
ATOM 946 O O . THR A 1 108 ? 1.287 7.455 5.990 1.00 98.50 108 THR A O 1
ATOM 949 N N . ASP A 1 109 ? 2.520 8.688 4.578 1.00 98.50 109 ASP A N 1
ATOM 950 C CA . ASP A 1 109 ? 3.218 9.453 5.615 1.00 98.50 109 ASP A CA 1
ATOM 951 C C . ASP A 1 109 ? 2.244 10.231 6.509 1.00 98.50 109 ASP A C 1
ATOM 953 O O . ASP A 1 109 ? 2.353 10.217 7.739 1.00 98.50 109 ASP A O 1
ATOM 957 N N . ARG A 1 110 ? 1.241 10.878 5.910 1.00 98.19 110 ARG A N 1
ATOM 958 C CA . ARG A 1 110 ? 0.200 11.601 6.648 1.00 98.19 110 ARG A CA 1
ATOM 959 C C . ARG A 1 110 ? -0.641 10.668 7.524 1.00 98.19 110 ARG A C 1
ATOM 961 O O . ARG A 1 110 ? -1.013 11.070 8.624 1.00 98.19 110 ARG A O 1
ATOM 968 N N . MET A 1 111 ? -0.958 9.457 7.066 1.00 97.62 111 MET A N 1
ATOM 969 C CA . MET A 1 111 ? -1.764 8.495 7.833 1.00 97.62 111 MET A CA 1
ATOM 970 C C . MET A 1 111 ? -0.978 7.839 8.961 1.00 97.62 111 MET A C 1
ATOM 972 O O . MET A 1 111 ? -1.505 7.713 10.064 1.00 97.62 111 MET A O 1
ATOM 976 N N . ILE A 1 112 ? 0.302 7.537 8.743 1.00 98.00 112 ILE A N 1
ATOM 977 C CA . ILE A 1 112 ? 1.205 7.074 9.804 1.00 98.00 112 ILE A CA 1
ATOM 978 C C . ILE A 1 112 ? 1.312 8.120 10.921 1.00 98.00 112 ILE A C 1
ATOM 980 O O . ILE A 1 112 ? 1.189 7.784 12.093 1.00 98.00 112 ILE A O 1
ATOM 984 N N . ASN A 1 113 ? 1.498 9.397 10.578 1.00 97.19 113 ASN A N 1
ATOM 985 C CA . ASN A 1 113 ? 1.680 10.456 11.577 1.00 97.19 113 ASN A CA 1
ATOM 986 C C . ASN A 1 113 ? 0.408 10.796 12.374 1.00 97.19 113 ASN A C 1
ATOM 988 O O . ASN A 1 113 ? 0.506 11.408 13.436 1.00 97.19 113 ASN A O 1
ATOM 992 N N . ASN A 1 114 ? -0.770 10.423 11.868 1.00 95.69 114 ASN A N 1
ATOM 993 C CA . ASN A 1 114 ? -2.065 10.743 12.473 1.00 95.69 114 ASN A CA 1
ATOM 994 C C . ASN A 1 114 ? -2.761 9.532 13.117 1.00 95.69 114 ASN A C 1
ATOM 996 O O . ASN A 1 114 ? -3.919 9.652 13.514 1.00 95.69 114 ASN A O 1
ATOM 1000 N N . SER A 1 115 ? -2.092 8.381 13.209 1.00 95.25 115 SER A N 1
ATOM 1001 C CA . SER A 1 115 ? -2.651 7.164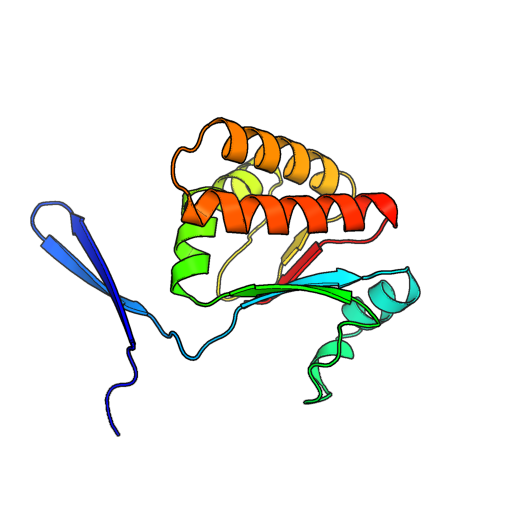 13.800 1.00 95.25 115 SER A CA 1
ATOM 1002 C C . SER A 1 115 ? -1.914 6.766 15.076 1.00 95.25 115 SER A C 1
ATOM 1004 O O . SER A 1 115 ? -0.695 6.886 15.172 1.00 95.25 115 SER A O 1
ATOM 1006 N N . ASP A 1 116 ? -2.663 6.246 16.043 1.00 94.56 116 ASP A N 1
ATOM 1007 C CA . ASP A 1 116 ? -2.182 5.607 17.270 1.00 94.56 116 ASP A CA 1
ATOM 1008 C C . ASP A 1 116 ? -2.376 4.077 17.258 1.00 94.56 116 ASP A C 1
ATOM 1010 O O . ASP A 1 116 ? -1.962 3.388 18.188 1.00 94.56 116 ASP A O 1
ATOM 1014 N N . ASN A 1 117 ? -2.982 3.527 16.200 1.00 95.31 117 ASN A N 1
ATOM 1015 C CA . ASN A 1 117 ? -3.206 2.092 16.057 1.00 95.31 117 ASN A CA 1
ATOM 1016 C C . ASN A 1 117 ? -1.896 1.375 15.675 1.00 95.31 117 ASN A C 1
ATOM 1018 O O . ASN A 1 117 ? -1.455 1.460 14.530 1.00 95.31 117 ASN A O 1
ATOM 1022 N N . GLU A 1 118 ? -1.285 0.671 16.634 1.00 95.88 118 GLU A N 1
ATOM 1023 C CA . GLU A 1 118 ? 0.017 -0.001 16.472 1.00 95.88 118 GLU A CA 1
ATOM 1024 C C . GLU A 1 118 ? 0.040 -1.003 15.311 1.00 95.88 118 GLU A C 1
ATOM 1026 O O . GLU A 1 118 ? 0.972 -0.998 14.509 1.00 95.88 118 GLU A O 1
ATOM 1031 N N . GLU A 1 119 ? -1.014 -1.802 15.176 1.00 93.69 119 GLU A N 1
ATOM 1032 C CA . GLU A 1 119 ? -1.136 -2.830 14.142 1.00 93.69 119 GLU A CA 1
ATOM 1033 C C . GLU A 1 119 ? -1.192 -2.222 12.733 1.00 93.69 119 GLU A C 1
ATOM 1035 O O . GLU A 1 119 ? -0.502 -2.665 11.814 1.00 93.69 119 GLU A O 1
ATOM 1040 N N . PHE A 1 120 ? -1.959 -1.143 12.571 1.00 95.94 120 PHE A N 1
ATOM 1041 C CA . PHE A 1 120 ? -1.975 -0.367 11.338 1.00 95.94 120 PHE A CA 1
ATOM 1042 C C . PHE A 1 120 ? -0.607 0.260 11.060 1.00 95.94 120 PHE A C 1
ATOM 1044 O O . PHE A 1 120 ? -0.146 0.248 9.922 1.00 95.94 120 PHE A O 1
ATOM 1051 N N . LEU A 1 121 ? 0.053 0.816 12.080 1.00 97.81 121 LEU A N 1
ATOM 1052 C CA . LEU A 1 121 ? 1.340 1.490 11.910 1.00 97.81 121 LEU A CA 1
ATOM 1053 C C . LEU A 1 121 ? 2.431 0.542 11.406 1.00 97.81 121 LEU A C 1
ATOM 1055 O O . LEU A 1 121 ? 3.289 0.980 10.639 1.00 97.81 121 LEU A O 1
ATOM 1059 N N . GLU A 1 122 ? 2.427 -0.723 11.825 1.00 96.88 122 GLU A N 1
ATOM 1060 C CA . GLU A 1 122 ? 3.352 -1.738 11.309 1.00 96.88 122 GLU A CA 1
ATOM 1061 C C . GLU A 1 122 ? 3.125 -1.986 9.812 1.00 96.88 122 GLU A C 1
ATOM 1063 O O . GLU A 1 122 ? 4.050 -1.804 9.015 1.00 96.88 122 GLU A O 1
ATOM 1068 N N . LEU A 1 123 ? 1.882 -2.280 9.420 1.00 97.25 123 LEU A N 1
ATOM 1069 C CA . LEU A 1 123 ? 1.510 -2.531 8.022 1.00 97.25 123 LEU A CA 1
ATOM 1070 C C . LEU A 1 123 ? 1.754 -1.309 7.128 1.00 97.25 123 LEU A C 1
ATOM 1072 O O . LEU A 1 123 ? 2.310 -1.425 6.036 1.00 97.25 123 LEU A O 1
ATOM 1076 N N . ALA A 1 124 ? 1.388 -0.117 7.597 1.00 98.00 124 ALA A N 1
ATOM 1077 C CA . ALA A 1 124 ? 1.548 1.119 6.845 1.00 98.00 124 ALA A CA 1
ATOM 1078 C C . ALA A 1 124 ? 3.025 1.461 6.613 1.00 98.00 124 ALA A C 1
ATOM 1080 O O . ALA A 1 124 ? 3.376 1.944 5.538 1.00 98.00 124 ALA A O 1
ATOM 1081 N N . LYS A 1 125 ? 3.913 1.193 7.582 1.00 98.38 125 LYS A N 1
ATOM 1082 C CA . LYS A 1 125 ? 5.365 1.386 7.408 1.00 98.38 125 LYS A CA 1
ATOM 1083 C C . LYS A 1 125 ? 5.952 0.411 6.393 1.00 98.38 125 LYS A C 1
ATOM 1085 O O . LYS A 1 125 ? 6.836 0.799 5.630 1.00 98.38 125 LYS A O 1
ATOM 1090 N N . GLU A 1 126 ? 5.477 -0.830 6.374 1.00 97.94 126 GLU A N 1
ATOM 1091 C CA . GLU A 1 126 ? 5.888 -1.814 5.373 1.00 97.94 126 GLU A CA 1
ATOM 1092 C C . GLU A 1 126 ? 5.427 -1.398 3.970 1.00 97.94 126 GLU A C 1
ATOM 1094 O O . GLU A 1 126 ? 6.257 -1.271 3.067 1.00 97.94 126 GLU A O 1
ATOM 1099 N N . PHE A 1 127 ? 4.147 -1.043 3.816 1.00 98.38 127 PHE A N 1
ATOM 1100 C CA . PHE A 1 127 ? 3.596 -0.511 2.568 1.00 98.38 127 PHE A CA 1
ATOM 1101 C C . PHE A 1 127 ? 4.350 0.738 2.089 1.00 98.38 127 PHE A C 1
ATOM 1103 O O . PHE A 1 127 ? 4.767 0.824 0.936 1.00 98.38 127 PHE A O 1
ATOM 1110 N N . ARG A 1 128 ? 4.620 1.686 2.991 1.00 98.56 128 ARG A N 1
ATOM 1111 C CA . ARG A 1 128 ? 5.420 2.884 2.706 1.00 98.56 128 ARG A CA 1
ATOM 1112 C C . ARG A 1 128 ? 6.794 2.541 2.128 1.00 98.56 128 ARG A C 1
ATOM 1114 O O . ARG A 1 128 ? 7.252 3.199 1.194 1.00 98.56 128 ARG A O 1
ATOM 1121 N N . ASN A 1 129 ? 7.469 1.539 2.690 1.00 98.50 129 ASN A N 1
ATOM 1122 C CA . ASN A 1 129 ? 8.777 1.107 2.204 1.00 98.50 129 ASN A CA 1
ATOM 1123 C C . ASN A 1 129 ? 8.683 0.513 0.794 1.00 98.50 129 ASN A C 1
ATOM 1125 O O . ASN A 1 129 ? 9.567 0.776 -0.017 1.00 98.50 129 ASN A O 1
ATOM 1129 N N . LEU A 1 130 ? 7.615 -0.225 0.482 1.00 98.31 130 LEU A N 1
ATOM 1130 C CA . LEU A 1 130 ? 7.356 -0.713 -0.874 1.00 98.31 130 LEU A CA 1
ATOM 1131 C C . LEU A 1 130 ? 7.145 0.445 -1.857 1.00 98.31 130 LEU A C 1
ATOM 1133 O O . LEU A 1 130 ? 7.796 0.483 -2.897 1.00 98.31 130 LEU A O 1
ATOM 1137 N N . VAL A 1 131 ? 6.335 1.445 -1.501 1.00 98.44 131 VAL A N 1
ATOM 1138 C CA . VAL A 1 131 ? 6.131 2.639 -2.342 1.00 98.44 131 VAL A CA 1
ATOM 1139 C C . VAL A 1 131 ? 7.455 3.371 -2.593 1.00 98.44 131 VAL A C 1
ATOM 1141 O O . VAL A 1 131 ? 7.756 3.743 -3.726 1.00 98.44 131 VAL A O 1
ATOM 1144 N N . LEU A 1 132 ? 8.291 3.534 -1.561 1.00 98.44 132 LEU A N 1
ATOM 1145 C CA . LEU A 1 132 ? 9.630 4.112 -1.716 1.00 98.44 132 LEU A CA 1
ATOM 1146 C C . LEU A 1 132 ? 10.508 3.304 -2.6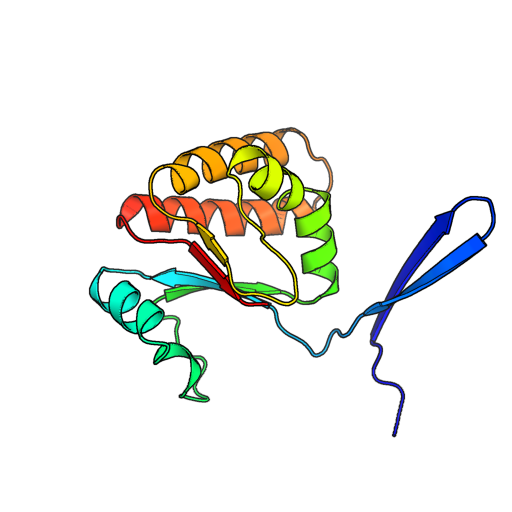70 1.00 98.44 132 LEU A C 1
ATOM 1148 O O . LEU A 1 132 ? 11.227 3.894 -3.473 1.00 98.44 132 LEU A O 1
ATOM 1152 N N . LYS A 1 133 ? 10.445 1.973 -2.592 1.00 98.12 133 LYS A N 1
ATOM 1153 C CA . LYS A 1 133 ? 11.185 1.091 -3.491 1.00 98.12 133 LYS A CA 1
ATOM 1154 C C . LYS A 1 133 ? 10.716 1.228 -4.934 1.00 98.12 133 LYS A C 1
ATOM 1156 O O . LYS A 1 133 ? 11.563 1.387 -5.805 1.00 98.12 133 LYS A O 1
ATOM 1161 N N . ALA A 1 134 ? 9.407 1.270 -5.175 1.00 97.75 134 ALA A N 1
ATOM 1162 C CA . ALA A 1 134 ? 8.847 1.485 -6.509 1.00 97.75 134 ALA A CA 1
ATOM 1163 C C . ALA A 1 134 ? 9.322 2.816 -7.115 1.00 97.75 134 ALA A C 1
ATOM 1165 O O . ALA A 1 134 ? 9.691 2.876 -8.285 1.00 97.75 134 ALA A O 1
ATOM 1166 N N . ILE A 1 135 ? 9.387 3.877 -6.301 1.00 97.69 135 ILE A N 1
ATOM 1167 C CA . ILE A 1 135 ? 9.935 5.176 -6.720 1.00 97.69 135 ILE A CA 1
ATOM 1168 C C . ILE A 1 135 ? 11.439 5.077 -7.016 1.00 97.69 135 ILE A C 1
ATOM 1170 O O . ILE A 1 135 ? 11.893 5.633 -8.012 1.00 97.69 135 ILE A O 1
ATOM 1174 N N . GLU A 1 136 ? 12.213 4.391 -6.167 1.00 97.06 136 GLU A N 1
ATOM 1175 C CA . GLU A 1 136 ? 13.671 4.242 -6.301 1.00 97.06 136 GLU A CA 1
ATOM 1176 C C . GLU A 1 136 ? 14.064 3.592 -7.631 1.00 97.06 136 GLU A C 1
ATOM 1178 O O . GLU A 1 136 ? 15.006 4.050 -8.279 1.00 97.06 136 GLU A O 1
ATOM 1183 N N . VAL A 1 137 ? 13.330 2.558 -8.048 1.00 96.38 137 VAL A N 1
ATOM 1184 C CA . VAL A 1 137 ? 13.609 1.823 -9.292 1.00 96.38 137 VAL A CA 1
ATOM 1185 C C . VAL A 1 137 ? 12.724 2.237 -10.467 1.00 96.38 137 VAL A C 1
ATOM 1187 O O . VAL A 1 137 ? 12.847 1.668 -11.546 1.00 96.38 137 VAL A O 1
ATOM 1190 N N . ASN A 1 138 ? 11.874 3.252 -10.281 1.00 95.56 138 ASN A N 1
ATOM 1191 C CA . ASN A 1 138 ? 10.957 3.778 -11.294 1.00 95.56 138 ASN A CA 1
ATOM 1192 C C . ASN A 1 138 ? 10.033 2.698 -11.904 1.00 95.56 138 ASN A C 1
ATOM 1194 O O . ASN A 1 138 ? 9.921 2.588 -13.124 1.00 95.56 138 ASN A O 1
ATOM 1198 N N . THR A 1 139 ? 9.392 1.901 -11.044 1.00 95.50 139 THR A N 1
ATOM 1199 C CA . THR A 1 139 ? 8.429 0.846 -11.415 1.00 95.50 139 THR A CA 1
ATOM 1200 C C . THR A 1 139 ? 7.027 1.185 -10.879 1.00 95.50 139 THR A C 1
ATOM 1202 O O . THR A 1 139 ? 6.553 2.309 -11.053 1.00 95.50 139 THR A O 1
ATOM 1205 N N . CYS A 1 140 ? 6.352 0.235 -10.230 1.00 95.81 140 CYS A N 1
ATOM 1206 C CA . CYS A 1 140 ? 4.982 0.334 -9.744 1.00 95.81 140 CYS A CA 1
ATOM 1207 C C . CYS A 1 140 ? 4.815 -0.379 -8.396 1.00 95.81 140 CYS A C 1
ATOM 1209 O O . CYS A 1 140 ? 5.671 -1.158 -7.970 1.00 95.81 140 CYS A O 1
ATOM 1211 N N . VAL A 1 141 ? 3.672 -0.150 -7.753 1.00 96.69 141 VAL A N 1
ATOM 1212 C CA . VAL A 1 141 ? 3.156 -1.018 -6.688 1.00 96.69 141 VAL A CA 1
ATOM 1213 C C . VAL A 1 141 ? 1.935 -1.745 -7.236 1.00 96.69 141 VAL A C 1
ATOM 1215 O O . VAL A 1 141 ? 0.964 -1.091 -7.607 1.00 96.69 141 VAL A O 1
ATOM 1218 N N . GLY A 1 142 ? 1.993 -3.073 -7.302 1.00 93.38 142 GLY A N 1
ATOM 1219 C CA . GLY A 1 142 ? 0.857 -3.907 -7.688 1.00 93.38 142 GLY A CA 1
ATOM 1220 C C . GLY A 1 142 ? 0.138 -4.455 -6.457 1.00 93.38 142 GLY A C 1
ATOM 1221 O O . GLY A 1 142 ? 0.768 -5.052 -5.580 1.00 93.38 142 GLY A O 1
ATOM 1222 N N . CYS A 1 143 ? -1.170 -4.232 -6.391 1.00 91.50 143 CYS A N 1
ATOM 1223 C CA . CYS A 1 143 ? -2.061 -4.670 -5.322 1.00 91.50 143 CYS A CA 1
ATOM 1224 C C . CYS A 1 143 ? -2.892 -5.865 -5.811 1.00 91.50 143 CYS A C 1
ATOM 1226 O O . CYS A 1 143 ? -3.692 -5.709 -6.729 1.00 91.50 143 CYS A O 1
ATOM 1228 N N . PHE A 1 144 ? -2.707 -7.036 -5.195 1.00 87.00 144 PHE A N 1
ATOM 1229 C CA . PHE A 1 144 ? -3.310 -8.309 -5.603 1.00 87.00 144 PHE A CA 1
ATOM 1230 C C . PHE A 1 144 ? -4.054 -8.941 -4.424 1.00 87.00 144 PHE A C 1
ATOM 1232 O O . PHE A 1 144 ? -3.431 -9.428 -3.472 1.00 87.00 144 PHE A O 1
ATOM 1239 N N . PHE A 1 145 ? -5.387 -8.906 -4.474 1.00 82.00 145 PHE A N 1
ATOM 1240 C CA . PHE A 1 145 ? -6.262 -9.313 -3.375 1.00 82.00 145 PHE A CA 1
ATOM 1241 C C . PHE A 1 145 ? -7.188 -10.475 -3.770 1.00 82.00 145 PHE A C 1
ATOM 1243 O O . PHE A 1 145 ? -7.967 -10.394 -4.734 1.00 82.00 145 PHE A O 1
#

Sequence (145 aa):
MGDFFQGKDERIVDGTRYTRYLDLDKWYGIVVPKDENAYNEMCDYKVWDDNEWDIRDIYWFMKFHEDKFYLMEKYLFNFIDAECNLLINMYEEEWIEGDNLKKTLEITDRMINNSDNEEFLELAKEFRNLVLKAIEVNTCVGCFF

=== Feature glossary ===
The record interleaves many kinds of information about one protein. Here is each kind framed as the question it answers.

Q: Are the domains correctly placed relative to each other?
A: Predicted aligned error is AlphaFold's pairwise confidence. Unlike pLDDT (per-residue), PAE is per-residue-pair and captures whether two parts of the structure are correctly placed relative to each other. Units are ångströms of expected positional error.

Q: Which residues are in helices, strands, or loops?
A: Eight-state secondary structure (DSSP): H is the canonical α-helix, G the tighter 3₁₀-helix, I the wider π-helix; E/B are β-structure, T and S are turns and bends, and '-' is everything else. DSSP derives these from the pattern of main-chain N–H···O=C hydrogen bonds, not from the sequence.

Q: What if only a Cα trace is available?
A: P-SEA three-state annotation labels each residue as helix, strand, or coil based purely on the geometry of the Cα trace. It serves as a fallback when the full backbone (and thus DSSP) is unavailable.

Q: What are the backbone torsion angles?
A: φ (phi) and ψ (psi) are the two rotatable backbone dihedrals per residue: φ is the C(i-1)–N–Cα–C torsion, ψ is the N–Cα–C–N(i+1) torsion, both in degrees on (−180°, 180°]. α-helical residues cluster near (−60°, −45°); β-strand residues near (−120°, +130°). A Ramachandran plot is simply a scatter of (φ, ψ) for every residue.

Q: What known structures does this most resemble?
A: Structural nearest neighbors (via Foldseek easy-search vs the PDB). Reported per hit: target PDB id, E-value, and alignment TM-score. A TM-score above ~0.5 is the conventional threshold for 'same fold'.

Q: What family and function is it annotated with?
A: Database cross-references. InterPro integrates a dozen domain/family signature databases into unified entries with residue-range hits. GO terms attach function/process/location labels with evidence codes. CATH codes position the fold in a four-level structural taxonomy. Organism is the NCBI-taxonomy species name.

Q: Which residues are buried vs exposed?
A: Solvent accessibility: the surface area of each residue that a 1.4 Å water probe can touch, in Å². When only backbone atoms are present the absolute values are lower than full-atom SASA (side chains contri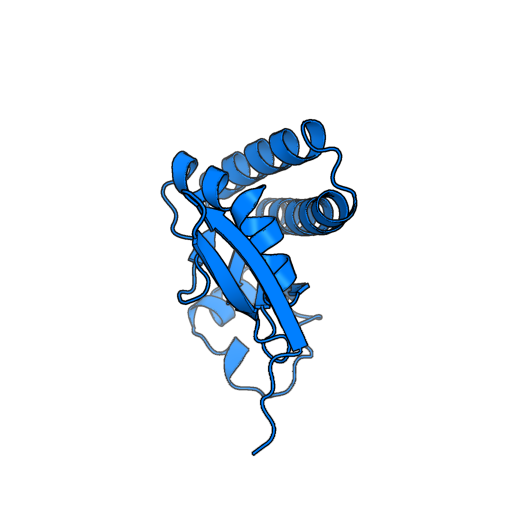bute most of the area) and are flagged as backbone-only.

Q: What do the diagnostic plots show?
A: Three diagnostic plots accompany the record. The Cα contact map visualizes the tertiary structure as a 2D adjacency matrix (8 Å cutoff, sequence-local contacts suppressed). The Ramachandran plot shows the distribution of backbone (φ, ψ) torsions, with points in the α and β basins reflecting secondary structure content. The PAE plot shows AlphaFold's inter-residue confidence as a color matrix.

Q: What is the amino-acid chain?
A: The amino-acid sequence is the protein's primary structure: the linear order of residues from the N-terminus to the C-terminus, written in one-letter code. Everything else here — the 3D coordinates, the secondary structure, the domain annotations — is ultimately a consequence of this string.

Q: What do the rendered images show?
A: The six renders are orthographic views along the three Cartesian axes in both directions. Representation (cartoon, sticks, or surface) and color scheme (sequence-rainbow or by-chain) vary across proteins so the training set covers all the common visualization conventions.

Q: Where is each backbone atom in 3D?
A: The mmCIF table is the protein's shape written out atom by atom. For each backbone N, Cα, C, and carbonyl O, it records an (x, y, z) coordinate triple in Å plus the residue type, chain letter, and residue number.

Q: How mobile is each atom in the crystal?
A: For experimental (PDB) structures, the B-factor (temperature factor) quantifies the positional spread of each atom in the crystal — a combination of thermal vibration and static disorder — in units of Å². High B-factors mark flexible loops or poorly resolved regions; low B-factors mark the rigid, well-ordered core.

Q: How big and how compact is the whole molecule?
A: Three whole-structure scalars: the radius of gyration (RMS distance of Cα from centroid, in Å), the count of Cα–Cα contacts (pairs closer than 8 Å and separated by more than four residues in sequence — i.e. tertiary, not local, contacts), and the bounding-box dimensions. Together they distinguish compact globular folds from extended fibres or disordered chains.

Q: What does the local fold look like, residue by residue?
A: A 3Di character summarizes, for each residue, the relative orientation of the Cα frame of its nearest spatial neighbor. Because it encodes fold topology rather than chemistry, 3Di alignments detect remote structural similarity that sequence alignment misses.

Q: How confident is the AlphaFold model at each residue?
A: For AlphaFold models, the B-factor field carries pLDDT — the model's own estimate of local accuracy on a 0–100 scale. Regions with pLDDT<50 should be treated as essentially unmodeled; they often correspond to intrinsically disordered segments.